Protein AF-A0A2D4SDM9-F1 (afdb_monomer_lite)

Structure (mmCIF, N/CA/C/O backbone):
data_AF-A0A2D4SDM9-F1
#
_entry.id   AF-A0A2D4SDM9-F1
#
loop_
_atom_site.group_PDB
_atom_site.id
_atom_site.type_symbol
_atom_site.label_atom_id
_atom_site.label_alt_id
_atom_site.label_comp_id
_atom_site.label_asym_id
_atom_site.label_entity_id
_atom_site.label_seq_id
_atom_site.pdbx_PDB_ins_code
_atom_site.Cartn_x
_atom_site.Cartn_y
_atom_site.Cartn_z
_atom_site.occupancy
_atom_site.B_iso_or_equiv
_atom_site.auth_seq_id
_atom_site.auth_comp_id
_atom_site.auth_asym_id
_atom_site.auth_atom_id
_atom_site.pdbx_PDB_model_num
ATOM 1 N N . MET A 1 1 ? -32.419 -25.625 35.972 1.00 46.41 1 MET A N 1
ATOM 2 C CA . MET A 1 1 ? -32.623 -24.733 34.813 1.00 46.41 1 MET A CA 1
ATOM 3 C C . MET A 1 1 ? -31.293 -24.034 34.558 1.00 46.41 1 MET A C 1
ATOM 5 O O . MET A 1 1 ? -30.983 -23.066 35.234 1.00 46.41 1 MET A O 1
ATOM 9 N N . LEU A 1 2 ? -30.434 -24.627 33.724 1.00 47.59 2 LEU A N 1
ATOM 10 C CA . LEU A 1 2 ? -29.132 -24.053 33.372 1.00 47.59 2 LEU A CA 1
ATOM 11 C C . LEU A 1 2 ? -29.375 -22.959 32.330 1.00 47.59 2 LEU A C 1
ATOM 13 O O . LEU A 1 2 ? -29.762 -23.262 31.204 1.00 47.59 2 LEU A O 1
ATOM 17 N N . MET A 1 3 ? -29.209 -21.697 32.724 1.00 50.78 3 MET A N 1
ATOM 18 C CA . MET A 1 3 ? -29.173 -20.588 31.776 1.00 50.78 3 MET A CA 1
ATOM 19 C C . MET A 1 3 ? -27.848 -20.659 31.018 1.00 50.78 3 MET A C 1
ATOM 21 O O . MET A 1 3 ? -26.780 -20.417 31.576 1.00 50.78 3 MET A O 1
ATOM 25 N N . LEU A 1 4 ? -27.933 -21.051 29.748 1.00 47.59 4 LEU A N 1
ATOM 26 C CA . LEU A 1 4 ? -26.856 -20.938 28.776 1.00 47.59 4 LEU A CA 1
ATOM 27 C C . LEU A 1 4 ? -26.629 -19.436 28.533 1.00 47.59 4 LEU A C 1
ATOM 29 O O . LEU A 1 4 ? -27.378 -18.803 27.790 1.00 47.59 4 LEU A O 1
ATOM 33 N N . SER A 1 5 ? -25.639 -18.840 29.198 1.00 49.88 5 SER A N 1
ATOM 34 C CA . SER A 1 5 ? -25.159 -17.508 28.826 1.00 49.88 5 SER A CA 1
ATOM 35 C C . SER A 1 5 ? -24.510 -17.610 27.450 1.00 49.88 5 SER A C 1
ATOM 37 O O . SER A 1 5 ? -23.375 -18.067 27.327 1.00 49.88 5 SER A O 1
ATOM 39 N N . ALA A 1 6 ? -25.233 -17.203 26.408 1.00 54.06 6 ALA A N 1
ATOM 40 C CA . ALA A 1 6 ? -24.624 -16.874 25.130 1.00 54.06 6 ALA A CA 1
ATOM 41 C C . ALA A 1 6 ? -23.710 -15.665 25.371 1.00 54.06 6 ALA A C 1
ATOM 43 O O . ALA A 1 6 ? -24.184 -14.543 25.550 1.00 54.06 6 ALA A O 1
ATOM 44 N N . ALA A 1 7 ? -22.402 -15.904 25.461 1.00 53.16 7 ALA A N 1
ATOM 45 C CA . ALA A 1 7 ? -21.433 -14.821 25.436 1.00 53.16 7 ALA A CA 1
ATOM 46 C C . ALA A 1 7 ? -21.638 -14.041 24.123 1.00 53.16 7 ALA A C 1
ATOM 48 O O . ALA A 1 7 ? -21.770 -14.675 23.071 1.00 53.16 7 ALA A O 1
ATOM 49 N N . PRO A 1 8 ? -21.711 -12.700 24.149 1.00 50.94 8 PRO A N 1
ATOM 50 C CA . PRO A 1 8 ? -21.777 -11.937 22.915 1.00 50.94 8 PRO A CA 1
ATOM 51 C C . PRO A 1 8 ? -20.518 -12.248 22.103 1.00 50.94 8 PRO A C 1
ATOM 53 O O . PRO A 1 8 ? -19.403 -12.130 22.611 1.00 50.94 8 PRO A O 1
ATOM 56 N N . ALA A 1 9 ? -20.712 -12.689 20.860 1.00 56.47 9 ALA A N 1
ATOM 57 C CA . ALA A 1 9 ? -19.643 -12.868 19.889 1.00 56.47 9 ALA A CA 1
ATOM 58 C C . ALA A 1 9 ? -18.906 -11.529 19.743 1.00 56.47 9 ALA A C 1
ATOM 60 O O . ALA A 1 9 ? -19.441 -10.578 19.172 1.00 56.47 9 ALA A O 1
ATOM 61 N N . ALA A 1 10 ? -17.727 -11.415 20.350 1.00 57.72 10 ALA A N 1
ATOM 62 C CA . ALA A 1 10 ? -17.004 -10.155 20.399 1.00 57.72 10 ALA A CA 1
ATOM 63 C C . ALA A 1 10 ? -16.358 -9.883 19.032 1.00 57.72 10 ALA A C 1
ATOM 65 O O . ALA A 1 10 ? -15.443 -10.589 18.611 1.00 57.72 10 ALA A O 1
ATOM 66 N N . SER A 1 11 ? -16.854 -8.858 18.338 1.00 65.94 11 SER A N 1
ATOM 67 C CA . SER A 1 11 ? -16.184 -8.207 17.208 1.00 65.94 11 SER A CA 1
ATOM 68 C C . SER A 1 11 ? -14.795 -7.707 17.614 1.00 65.94 11 SER A C 1
ATOM 70 O O . SER A 1 11 ? -14.615 -7.279 18.759 1.00 65.94 11 SER A O 1
ATOM 72 N N . LEU A 1 12 ? -13.833 -7.673 16.683 1.00 77.19 12 LEU A N 1
ATOM 73 C CA . LEU A 1 12 ? -12.580 -6.939 16.898 1.00 77.19 12 LEU A CA 1
ATOM 74 C C . LEU A 1 12 ? -12.899 -5.496 17.332 1.00 77.19 12 LEU A C 1
ATOM 76 O O . LEU A 1 12 ? -13.736 -4.850 16.693 1.00 77.19 12 LEU A O 1
ATOM 80 N N . PRO A 1 13 ? -12.244 -4.967 18.387 1.00 87.31 13 PRO A N 1
ATOM 81 C CA . PRO A 1 13 ? -12.383 -3.563 18.746 1.00 87.31 13 PRO A CA 1
ATOM 82 C C . PRO A 1 13 ? -12.102 -2.673 17.525 1.00 87.31 13 PRO A C 1
ATOM 84 O O . PRO A 1 13 ? -11.172 -2.987 16.770 1.00 87.31 13 PRO A O 1
ATOM 87 N N . PRO A 1 14 ? -12.859 -1.584 17.307 1.00 89.31 14 PRO A N 1
ATOM 88 C CA . PRO A 1 14 ? -12.702 -0.732 16.128 1.00 89.31 14 PRO A CA 1
ATOM 89 C C . PRO A 1 14 ? -11.262 -0.272 15.881 1.00 89.31 14 PRO A C 1
ATOM 91 O O . PRO A 1 14 ? -10.809 -0.245 14.739 1.00 89.31 14 PRO A O 1
ATOM 94 N N . GLU A 1 15 ? -10.508 0.008 16.942 1.00 92.62 15 GLU A N 1
ATOM 95 C CA . GLU A 1 15 ? -9.106 0.420 16.875 1.00 92.62 15 GLU A CA 1
ATOM 96 C C . GLU A 1 15 ? -8.212 -0.710 16.353 1.00 92.62 15 GLU A C 1
ATOM 98 O O . GLU A 1 15 ? -7.316 -0.471 15.549 1.00 92.62 15 GLU A O 1
ATOM 103 N N . ARG A 1 16 ? -8.482 -1.959 16.756 1.00 92.31 16 ARG A N 1
ATOM 104 C CA . ARG A 1 16 ? -7.755 -3.147 16.281 1.00 92.31 16 ARG A CA 1
ATOM 105 C C . ARG A 1 16 ? -8.096 -3.481 14.833 1.00 92.31 16 ARG A C 1
ATOM 107 O O . ARG A 1 16 ? -7.203 -3.845 14.074 1.00 92.31 16 ARG A O 1
ATOM 114 N N . ALA A 1 17 ? -9.359 -3.326 14.439 1.00 93.38 17 ALA A N 1
ATOM 115 C CA . ALA A 1 17 ? -9.770 -3.477 13.045 1.00 93.38 17 ALA A CA 1
ATOM 116 C C . ALA A 1 17 ? -9.115 -2.408 12.152 1.00 93.38 17 ALA A C 1
ATOM 118 O O . ALA A 1 17 ? -8.589 -2.726 11.086 1.00 93.38 17 ALA A O 1
ATOM 119 N N . ALA A 1 18 ? -9.066 -1.157 12.619 1.00 95.00 18 ALA A N 1
ATOM 120 C CA . ALA A 1 18 ? -8.361 -0.074 11.941 1.00 95.00 18 ALA A CA 1
ATOM 121 C C . ALA A 1 18 ? -6.841 -0.307 11.888 1.00 95.00 18 ALA A C 1
ATOM 123 O O . ALA A 1 18 ? -6.211 -0.018 10.871 1.00 95.00 18 ALA A O 1
ATOM 124 N N . GLU A 1 19 ? -6.242 -0.862 12.945 1.00 95.56 19 GLU A N 1
ATOM 125 C CA . GLU A 1 19 ? -4.819 -1.217 12.983 1.00 95.56 19 GLU A CA 1
ATOM 126 C C . GLU A 1 19 ? -4.483 -2.317 11.964 1.00 95.56 19 GLU A C 1
ATOM 128 O O . GLU A 1 19 ? -3.448 -2.247 11.289 1.00 95.56 19 GLU A O 1
ATOM 133 N N . ALA A 1 20 ? -5.357 -3.321 11.836 1.00 95.19 20 ALA A N 1
ATOM 134 C CA . ALA A 1 20 ? -5.229 -4.388 10.850 1.00 95.19 20 ALA A CA 1
ATOM 135 C C . ALA A 1 20 ? -5.336 -3.833 9.424 1.00 95.19 20 ALA A C 1
ATOM 137 O O . ALA A 1 20 ? -4.415 -4.030 8.628 1.00 95.19 20 ALA A O 1
ATOM 138 N N . LEU A 1 21 ? -6.377 -3.041 9.144 1.00 96.69 21 LEU A N 1
ATOM 139 C CA . LEU A 1 21 ? -6.557 -2.371 7.855 1.00 96.69 21 LEU A CA 1
ATOM 140 C C . LEU A 1 21 ? -5.361 -1.475 7.502 1.00 96.69 21 LEU A C 1
ATOM 142 O O . LEU A 1 21 ? -4.864 -1.519 6.379 1.00 96.69 21 LEU A O 1
ATOM 146 N N . HIS A 1 22 ? -4.860 -0.680 8.454 1.00 97.62 22 HIS A N 1
ATOM 147 C CA . HIS A 1 22 ? -3.665 0.139 8.246 1.00 97.62 22 HIS A CA 1
ATOM 148 C C . HIS A 1 22 ? -2.461 -0.718 7.836 1.00 97.62 22 HIS A C 1
ATOM 150 O O . HIS A 1 22 ? -1.702 -0.319 6.955 1.00 97.62 22 HIS A O 1
ATOM 156 N N . GLY A 1 23 ? -2.292 -1.888 8.456 1.00 97.31 23 GLY A N 1
ATOM 157 C CA . GLY A 1 23 ? -1.240 -2.838 8.110 1.00 97.31 23 GLY A CA 1
ATOM 158 C C . GLY A 1 23 ? -1.297 -3.281 6.651 1.00 97.31 23 GLY A C 1
ATOM 159 O O . GLY A 1 23 ? -0.282 -3.193 5.962 1.00 97.31 23 GLY A O 1
ATOM 160 N N . GLU A 1 24 ? -2.472 -3.698 6.186 1.00 97.62 24 GLU A N 1
ATOM 161 C CA . GLU A 1 24 ? -2.681 -4.147 4.804 1.00 97.62 24 GLU A CA 1
ATOM 162 C C . GLU A 1 24 ? -2.518 -2.990 3.807 1.00 97.62 24 GLU A C 1
ATOM 164 O O . GLU A 1 24 ? -1.805 -3.109 2.813 1.00 97.62 24 GLU A O 1
ATOM 169 N N . LEU A 1 25 ? -3.075 -1.814 4.113 1.00 98.38 25 LEU A N 1
ATOM 170 C CA . LEU A 1 25 ? -2.910 -0.623 3.275 1.00 98.38 25 LEU A CA 1
ATOM 171 C C . LEU A 1 25 ? -1.451 -0.157 3.212 1.00 98.38 25 LEU A C 1
ATOM 173 O O . LEU A 1 25 ? -1.006 0.320 2.173 1.00 98.38 25 LEU A O 1
ATOM 177 N N . ALA A 1 26 ? -0.688 -0.279 4.301 1.00 98.31 26 ALA A N 1
ATOM 178 C CA . ALA A 1 26 ? 0.742 0.029 4.301 1.00 98.31 26 ALA A CA 1
ATOM 179 C C . ALA A 1 26 ? 1.544 -0.972 3.451 1.00 98.31 26 ALA A C 1
ATOM 181 O O . ALA A 1 26 ? 2.507 -0.575 2.793 1.00 98.31 26 ALA A O 1
ATOM 182 N N . GLU A 1 27 ? 1.139 -2.244 3.427 1.00 98.19 27 GLU A N 1
ATOM 183 C CA . GLU A 1 27 ? 1.698 -3.258 2.528 1.00 98.19 27 GLU A CA 1
ATOM 184 C C . GLU A 1 27 ? 1.447 -2.901 1.063 1.00 98.19 27 GLU A C 1
ATOM 186 O O . GLU A 1 27 ? 2.393 -2.773 0.284 1.00 98.19 27 GLU A O 1
ATOM 191 N N . CYS A 1 28 ? 0.202 -2.598 0.713 1.00 98.44 28 CYS A N 1
ATOM 192 C CA . CYS A 1 28 ? -0.158 -2.216 -0.647 1.00 98.44 28 CYS A CA 1
ATOM 193 C C . CYS A 1 28 ? 0.452 -0.883 -1.082 1.00 98.44 28 CYS A C 1
ATOM 195 O O . CYS A 1 28 ? 0.885 -0.739 -2.224 1.00 98.44 28 CYS A O 1
ATOM 197 N N . LEU A 1 29 ? 0.580 0.079 -0.168 1.00 98.56 29 LEU A N 1
ATOM 198 C CA . LEU A 1 29 ? 1.286 1.327 -0.433 1.00 98.56 29 LEU A CA 1
ATOM 199 C C . LEU A 1 29 ? 2.757 1.080 -0.790 1.00 98.56 29 LEU A C 1
ATOM 201 O O . LEU A 1 29 ? 3.258 1.653 -1.758 1.00 98.56 29 LEU A O 1
ATOM 205 N N . ALA A 1 30 ? 3.456 0.243 -0.019 1.00 98.25 30 ALA A N 1
ATOM 206 C CA . ALA A 1 30 ? 4.840 -0.113 -0.316 1.00 98.25 30 ALA A CA 1
ATOM 207 C C . ALA A 1 30 ? 4.950 -0.821 -1.676 1.00 98.25 30 ALA A C 1
ATOM 209 O O . ALA A 1 30 ? 5.817 -0.472 -2.477 1.00 98.25 30 ALA A O 1
ATOM 210 N N . PHE A 1 31 ? 4.030 -1.740 -1.969 1.00 98.31 31 PHE A N 1
ATOM 211 C CA . PHE A 1 31 ? 3.958 -2.439 -3.248 1.00 98.31 31 PHE A CA 1
ATOM 212 C C . PHE A 1 31 ? 3.778 -1.483 -4.438 1.00 98.31 31 PHE A C 1
ATOM 214 O O . PHE A 1 31 ? 4.602 -1.498 -5.353 1.00 98.31 31 PHE A O 1
ATOM 221 N N . TYR A 1 32 ? 2.787 -0.585 -4.416 1.00 98.12 32 TYR A N 1
ATOM 222 C CA . TYR A 1 32 ? 2.565 0.358 -5.522 1.00 98.12 32 TYR A CA 1
ATOM 223 C C . TYR A 1 32 ? 3.701 1.376 -5.688 1.00 98.12 32 TYR A C 1
ATOM 225 O O . TYR A 1 32 ? 3.992 1.793 -6.812 1.00 98.12 32 TYR A O 1
ATOM 233 N N . ARG A 1 33 ? 4.400 1.747 -4.605 1.00 97.38 33 ARG A N 1
ATOM 234 C CA . ARG A 1 33 ? 5.633 2.548 -4.704 1.00 97.38 33 ARG A CA 1
ATOM 235 C C . ARG A 1 33 ? 6.735 1.795 -5.441 1.00 97.38 33 ARG A C 1
ATOM 237 O O . ARG A 1 33 ? 7.383 2.376 -6.304 1.00 97.38 33 ARG A O 1
ATOM 244 N N . LEU A 1 34 ? 6.927 0.512 -5.133 1.00 96.62 34 LEU A N 1
ATOM 245 C CA . LEU A 1 34 ? 7.911 -0.317 -5.830 1.00 96.62 34 LEU A CA 1
ATOM 246 C C . LEU A 1 34 ? 7.529 -0.550 -7.293 1.00 96.62 34 LEU A C 1
ATOM 248 O O . LEU A 1 34 ? 8.414 -0.516 -8.141 1.00 96.62 34 LEU A O 1
ATOM 252 N N . LEU A 1 35 ? 6.240 -0.724 -7.601 1.00 96.19 35 LEU A N 1
ATOM 253 C CA . LEU A 1 35 ? 5.764 -0.818 -8.982 1.00 96.19 35 LEU A CA 1
ATOM 254 C C . LEU A 1 35 ? 6.030 0.462 -9.768 1.00 96.19 35 LEU A C 1
ATOM 256 O O . LEU A 1 35 ? 6.584 0.378 -10.854 1.00 96.19 35 LEU A O 1
ATOM 260 N N . THR A 1 36 ? 5.709 1.626 -9.198 1.00 96.81 36 THR A N 1
ATOM 261 C CA . THR A 1 36 ? 6.004 2.935 -9.811 1.00 96.81 36 THR A CA 1
ATOM 262 C C . THR A 1 36 ? 7.484 3.042 -10.187 1.00 96.81 36 THR A C 1
ATOM 264 O O . THR A 1 36 ? 7.839 3.447 -11.287 1.00 96.81 36 THR A O 1
ATOM 267 N N . GLU A 1 37 ? 8.349 2.638 -9.262 1.00 94.38 37 GLU A N 1
ATOM 268 C CA . GLU A 1 37 ? 9.803 2.724 -9.373 1.00 94.38 37 GLU A CA 1
ATOM 269 C C . GLU A 1 37 ? 10.368 1.668 -10.346 1.00 94.38 37 GLU A C 1
ATOM 271 O O . GLU A 1 37 ? 11.351 1.915 -11.046 1.00 94.38 37 GLU A O 1
ATOM 276 N N . ALA A 1 38 ? 9.744 0.491 -10.445 1.00 93.06 38 ALA A N 1
ATOM 277 C CA . ALA A 1 38 ? 10.076 -0.521 -11.446 1.00 93.06 38 ALA A CA 1
ATOM 278 C C . ALA A 1 38 ? 9.680 -0.081 -12.860 1.00 93.06 38 ALA A C 1
ATOM 280 O O . ALA A 1 38 ? 10.491 -0.193 -13.778 1.00 93.06 38 ALA A O 1
ATOM 281 N N . THR A 1 39 ? 8.464 0.441 -13.040 1.00 93.56 39 THR A N 1
ATOM 282 C CA . THR A 1 39 ? 7.954 0.853 -14.356 1.00 93.56 39 THR A CA 1
ATOM 283 C C . THR A 1 39 ? 8.625 2.120 -14.859 1.00 93.56 39 THR A C 1
ATOM 285 O O . THR A 1 39 ? 8.946 2.192 -16.040 1.00 93.56 39 THR A O 1
ATOM 288 N N . ALA A 1 40 ? 8.951 3.065 -13.970 1.00 90.88 40 ALA A N 1
ATOM 289 C CA . ALA A 1 40 ? 9.738 4.245 -14.326 1.00 90.88 40 ALA A CA 1
ATOM 290 C C . ALA A 1 40 ? 11.121 3.868 -14.887 1.00 90.88 40 ALA A C 1
ATOM 292 O O . ALA A 1 40 ? 11.592 4.485 -15.836 1.00 90.88 40 ALA A O 1
ATOM 293 N N . ARG A 1 41 ? 11.759 2.816 -14.352 1.00 89.56 41 ARG A N 1
ATOM 294 C CA . ARG A 1 41 ? 13.025 2.284 -14.894 1.00 89.56 41 ARG A CA 1
ATOM 295 C C . ARG A 1 41 ? 12.866 1.510 -16.198 1.00 89.56 41 ARG A C 1
ATOM 297 O O . ARG A 1 41 ? 13.838 1.382 -16.932 1.00 89.56 41 ARG A O 1
ATOM 304 N N . GLY A 1 42 ? 11.685 0.949 -16.435 1.00 85.69 42 GLY A N 1
ATOM 305 C CA . GLY A 1 42 ? 11.329 0.286 -17.688 1.00 85.69 42 GLY A CA 1
ATOM 306 C C . GLY A 1 42 ? 10.869 1.251 -18.781 1.00 85.69 42 GLY A C 1
ATOM 307 O O . GLY A 1 42 ? 10.462 0.777 -19.833 1.00 85.69 42 GLY A O 1
ATOM 308 N N . GLU A 1 43 ? 10.915 2.565 -18.524 1.00 83.19 43 GLU A N 1
ATOM 309 C CA . GLU A 1 43 ? 10.488 3.634 -19.438 1.00 83.19 43 GLU A CA 1
ATOM 310 C C . GLU A 1 43 ? 8.993 3.583 -19.825 1.00 83.19 43 GLU A C 1
ATOM 312 O O . GLU A 1 43 ? 8.587 4.158 -20.831 1.00 83.19 43 GLU A O 1
ATOM 317 N N . ASP A 1 44 ? 8.147 2.956 -18.995 1.00 92.38 44 ASP A N 1
ATOM 318 C CA . ASP A 1 44 ? 6.681 3.018 -19.121 1.00 92.38 44 ASP A CA 1
ATOM 319 C C . ASP A 1 44 ? 6.121 4.107 -18.191 1.00 92.38 44 ASP A C 1
ATOM 321 O O . ASP A 1 44 ? 5.708 3.863 -17.048 1.00 92.38 44 ASP A O 1
ATOM 325 N N . GLU A 1 45 ? 6.190 5.350 -18.672 1.00 91.44 45 GLU A N 1
ATOM 326 C CA . GLU A 1 45 ? 5.817 6.547 -17.912 1.00 91.44 45 GLU A CA 1
ATOM 327 C C . GLU A 1 45 ? 4.321 6.578 -17.564 1.00 91.44 45 GLU A C 1
ATOM 329 O O . GLU A 1 45 ? 3.956 6.898 -16.429 1.00 91.44 45 GLU A O 1
ATOM 334 N N . ASP A 1 46 ? 3.448 6.177 -18.491 1.00 94.81 46 ASP A N 1
ATOM 335 C CA . ASP A 1 46 ? 1.998 6.160 -18.272 1.00 94.81 46 ASP A CA 1
ATOM 336 C C . ASP A 1 46 ? 1.611 5.186 -17.155 1.00 94.81 46 ASP A C 1
ATOM 338 O O . ASP A 1 46 ? 0.790 5.503 -16.277 1.00 94.81 46 ASP A O 1
ATOM 342 N N . LEU A 1 47 ? 2.226 4.002 -17.144 1.00 93.75 47 LEU A N 1
ATOM 343 C CA . LEU A 1 47 ? 1.994 3.014 -16.102 1.00 93.75 47 LEU A CA 1
ATOM 344 C C . LEU A 1 47 ? 2.583 3.462 -14.757 1.00 93.75 47 LEU A C 1
ATOM 346 O O . LEU A 1 47 ? 1.926 3.311 -13.723 1.00 93.75 47 LEU A O 1
ATOM 350 N N . ALA A 1 48 ? 3.761 4.095 -14.759 1.00 95.12 48 ALA A N 1
ATOM 351 C CA . ALA A 1 48 ? 4.345 4.689 -13.557 1.00 95.12 48 ALA A CA 1
ATOM 352 C C . ALA A 1 48 ? 3.436 5.776 -12.958 1.00 95.12 48 ALA A C 1
ATOM 354 O O . ALA A 1 48 ? 3.165 5.763 -11.755 1.00 95.12 48 ALA A O 1
ATOM 355 N N . ILE A 1 49 ? 2.884 6.671 -13.784 1.00 96.81 49 ILE A N 1
ATOM 356 C CA . ILE A 1 49 ? 1.932 7.703 -13.350 1.00 96.81 49 ILE A CA 1
ATOM 357 C C . ILE A 1 49 ? 0.682 7.064 -12.742 1.00 96.81 49 ILE A C 1
ATOM 359 O O . ILE A 1 49 ? 0.189 7.526 -11.706 1.00 96.81 49 ILE A O 1
ATOM 363 N N . ARG A 1 50 ? 0.156 5.998 -13.356 1.00 96.56 50 ARG A N 1
ATOM 364 C CA . ARG A 1 50 ? -1.003 5.272 -12.825 1.00 96.56 50 ARG A CA 1
ATOM 365 C C . ARG A 1 50 ? -0.706 4.697 -11.440 1.00 96.56 50 ARG A C 1
ATOM 367 O O . ARG A 1 50 ? -1.480 4.950 -10.516 1.00 96.56 50 ARG A O 1
ATOM 374 N N . TYR A 1 51 ? 0.405 3.985 -11.268 1.00 97.44 51 TYR A N 1
ATOM 375 C CA . TYR A 1 51 ? 0.773 3.418 -9.968 1.00 97.44 51 TYR A CA 1
ATOM 376 C C . TYR A 1 51 ? 1.076 4.487 -8.919 1.00 97.44 51 TYR A C 1
ATOM 378 O O . TYR A 1 51 ? 0.656 4.339 -7.772 1.00 97.44 51 TYR A O 1
ATOM 386 N N . ALA A 1 52 ? 1.685 5.609 -9.305 1.00 97.69 52 ALA A N 1
ATOM 387 C CA . ALA A 1 52 ? 1.918 6.732 -8.404 1.00 97.69 52 ALA A CA 1
ATOM 388 C C . ALA A 1 52 ? 0.602 7.335 -7.888 1.00 97.69 52 ALA A C 1
ATOM 390 O O . ALA A 1 52 ? 0.479 7.656 -6.702 1.00 97.69 52 ALA A O 1
ATOM 391 N N . ARG A 1 53 ? -0.414 7.456 -8.755 1.00 97.69 53 ARG A N 1
ATOM 392 C CA . ARG A 1 53 ? -1.757 7.900 -8.351 1.00 97.69 53 ARG A CA 1
ATOM 393 C C . ARG A 1 53 ? -2.392 6.919 -7.376 1.00 97.69 53 ARG A C 1
ATOM 395 O O . ARG A 1 53 ? -2.907 7.363 -6.354 1.00 97.69 53 ARG A O 1
ATOM 402 N N . ILE A 1 54 ? -2.315 5.618 -7.658 1.00 97.75 54 ILE A N 1
ATOM 403 C CA . ILE A 1 54 ? -2.839 4.579 -6.762 1.00 97.75 54 ILE A CA 1
ATOM 404 C C . ILE A 1 54 ? -2.141 4.666 -5.401 1.00 97.75 54 ILE A C 1
ATOM 406 O O . ILE A 1 54 ? -2.819 4.833 -4.391 1.00 97.75 54 ILE A O 1
ATOM 410 N N . ALA A 1 55 ? -0.807 4.712 -5.370 1.00 98.12 55 ALA A N 1
ATOM 411 C CA . ALA A 1 55 ? -0.031 4.872 -4.142 1.00 98.12 55 ALA A CA 1
ATOM 412 C C . ALA A 1 55 ? -0.436 6.125 -3.345 1.00 98.12 55 ALA A C 1
ATOM 414 O O . ALA A 1 55 ? -0.548 6.074 -2.122 1.00 98.12 55 ALA A O 1
ATOM 415 N N . ALA A 1 56 ? -0.701 7.253 -4.009 1.00 97.88 56 ALA A N 1
ATOM 416 C CA . ALA A 1 56 ? -1.154 8.468 -3.335 1.00 97.88 56 ALA A CA 1
ATOM 417 C C . ALA A 1 56 ? -2.550 8.319 -2.702 1.00 97.88 56 ALA A C 1
ATOM 419 O O . ALA A 1 56 ? -2.790 8.868 -1.627 1.00 97.88 56 ALA A O 1
ATOM 420 N N . MET A 1 57 ? -3.470 7.588 -3.341 1.00 97.06 57 MET A N 1
ATOM 421 C CA . MET A 1 57 ? -4.776 7.268 -2.751 1.00 97.06 57 MET A CA 1
ATOM 422 C C . MET A 1 57 ? -4.614 6.319 -1.563 1.00 97.06 57 MET A C 1
ATOM 424 O O . MET A 1 57 ? -5.094 6.625 -0.474 1.00 97.06 57 MET A O 1
ATOM 428 N N . THR A 1 58 ? -3.856 5.233 -1.735 1.00 97.94 58 THR A N 1
ATOM 429 C CA . THR A 1 58 ? -3.584 4.251 -0.679 1.00 97.94 58 THR A CA 1
ATOM 430 C C . THR A 1 58 ? -2.909 4.889 0.538 1.00 97.94 58 THR A C 1
ATOM 432 O O . THR A 1 58 ? -3.234 4.535 1.666 1.00 97.94 58 THR A O 1
ATOM 435 N N . ASP A 1 59 ? -2.015 5.867 0.356 1.00 98.00 59 ASP A N 1
ATOM 436 C CA . ASP A 1 59 ? -1.402 6.612 1.467 1.00 98.00 59 ASP A CA 1
ATOM 437 C C . ASP A 1 59 ? -2.431 7.426 2.261 1.00 98.00 59 ASP A C 1
ATOM 439 O O . ASP A 1 59 ? -2.371 7.469 3.492 1.00 98.00 59 ASP A O 1
ATOM 443 N N . ARG A 1 60 ? -3.416 8.042 1.596 1.00 97.19 60 ARG A N 1
ATOM 444 C CA . ARG A 1 60 ? -4.491 8.764 2.296 1.00 97.19 60 ARG A CA 1
ATOM 445 C C . ARG A 1 60 ? -5.318 7.820 3.165 1.00 97.19 60 ARG A C 1
ATOM 447 O O . ARG A 1 60 ? -5.476 8.106 4.356 1.00 97.19 60 ARG A O 1
ATOM 454 N N . GLU A 1 61 ? -5.742 6.691 2.604 1.00 96.94 61 GLU A N 1
ATOM 455 C CA . GLU A 1 61 ? -6.509 5.667 3.323 1.00 96.94 61 GLU A CA 1
ATOM 456 C C . GLU A 1 61 ? -5.693 5.047 4.461 1.00 96.94 61 GLU A C 1
ATOM 458 O O . GLU A 1 61 ? -6.148 4.976 5.603 1.00 96.94 61 GLU A O 1
ATOM 463 N N . SER A 1 62 ? -4.430 4.693 4.203 1.00 97.88 62 SER A N 1
ATOM 464 C CA . SER A 1 62 ? -3.532 4.123 5.212 1.00 97.88 62 SER A CA 1
ATOM 465 C C . SER A 1 62 ? -3.343 5.072 6.395 1.00 97.88 62 SER A C 1
ATOM 467 O O . SER A 1 62 ? -3.398 4.649 7.552 1.00 97.88 62 SER A O 1
ATOM 469 N N . ARG A 1 63 ? -3.177 6.376 6.134 1.00 97.25 63 ARG A N 1
ATOM 470 C CA . ARG A 1 63 ? -3.081 7.397 7.186 1.00 97.25 63 ARG A CA 1
ATOM 471 C C . ARG A 1 63 ? -4.396 7.578 7.932 1.00 97.25 63 ARG A C 1
ATOM 473 O O . ARG A 1 63 ? -4.361 7.907 9.115 1.00 97.25 63 ARG A O 1
ATOM 480 N N . GLN A 1 64 ? -5.539 7.439 7.266 1.00 96.75 64 GLN A N 1
ATOM 481 C CA . GLN A 1 64 ? -6.841 7.488 7.925 1.00 96.75 64 GLN A CA 1
ATOM 482 C C . GLN A 1 64 ? -7.020 6.304 8.868 1.00 96.75 64 GLN A C 1
ATOM 484 O O . GLN A 1 64 ? -7.299 6.531 10.046 1.00 96.75 64 GLN A O 1
ATOM 489 N N . ALA A 1 65 ? -6.772 5.084 8.397 1.00 96.56 65 ALA A N 1
ATOM 490 C CA . ALA A 1 65 ? -6.799 3.879 9.217 1.00 96.56 65 ALA A CA 1
ATOM 491 C C . ALA A 1 65 ? -5.829 3.984 10.410 1.00 96.56 65 ALA A C 1
ATOM 493 O O . ALA A 1 65 ? -6.222 3.725 11.543 1.00 96.56 65 ALA A O 1
ATOM 494 N N . ALA A 1 66 ? -4.608 4.490 10.196 1.00 97.75 66 ALA A N 1
ATOM 495 C CA . ALA A 1 66 ? -3.636 4.713 11.269 1.00 97.75 66 ALA A CA 1
ATOM 496 C C . ALA A 1 66 ? -4.155 5.655 12.367 1.00 97.75 66 ALA A C 1
ATOM 498 O O . ALA A 1 66 ? -3.982 5.372 13.550 1.00 97.75 66 ALA A O 1
ATOM 499 N N . ARG A 1 67 ? -4.818 6.760 11.991 1.00 97.12 67 ARG A N 1
ATOM 500 C CA . ARG A 1 67 ? -5.417 7.693 12.961 1.00 97.12 67 ARG A CA 1
ATOM 501 C C . ARG A 1 67 ? -6.525 7.032 13.778 1.00 97.12 67 ARG A C 1
ATOM 503 O O . ARG A 1 67 ? -6.577 7.239 14.983 1.00 97.12 67 ARG A O 1
ATOM 510 N N . HIS A 1 68 ? -7.379 6.232 13.138 1.00 95.19 68 HIS A N 1
ATOM 511 C CA . HIS A 1 68 ? -8.450 5.499 13.824 1.00 95.19 68 HIS A CA 1
ATOM 512 C C . HIS A 1 68 ? -7.899 4.400 14.741 1.00 95.19 68 HIS A C 1
ATOM 514 O O . HIS A 1 68 ? -8.480 4.120 15.782 1.00 95.19 68 HIS A O 1
ATOM 520 N N . ALA A 1 69 ? -6.744 3.834 14.395 1.00 95.88 69 ALA A N 1
ATOM 521 C CA . ALA A 1 69 ? -6.001 2.899 15.232 1.00 95.88 69 ALA A CA 1
ATOM 522 C C . ALA A 1 69 ? -5.249 3.571 16.401 1.00 95.88 69 ALA A C 1
ATOM 524 O O . ALA A 1 69 ? -4.560 2.890 17.155 1.00 95.88 69 ALA A O 1
ATOM 525 N N . GLY A 1 70 ? -5.317 4.902 16.535 1.00 97.00 70 GLY A N 1
ATOM 526 C CA . GLY A 1 70 ? -4.591 5.649 17.566 1.00 97.00 70 GLY A CA 1
ATOM 527 C C . GLY A 1 70 ? -3.079 5.746 17.335 1.00 97.00 70 GLY A C 1
ATOM 528 O O . GLY A 1 70 ? -2.351 6.133 18.246 1.00 97.00 70 GLY A O 1
ATOM 529 N N . LEU A 1 71 ? -2.590 5.422 16.133 1.00 96.50 71 LEU A N 1
ATOM 530 C CA . LEU A 1 71 ? -1.169 5.504 15.805 1.00 96.50 71 LEU A CA 1
ATOM 531 C C . LEU A 1 71 ? -0.755 6.950 15.537 1.00 96.50 71 LEU A C 1
ATOM 533 O O . LEU A 1 71 ? -1.410 7.705 14.808 1.00 96.50 71 LEU A O 1
ATOM 537 N N . THR A 1 72 ? 0.412 7.324 16.049 1.00 96.88 72 THR A N 1
ATOM 538 C CA . THR A 1 72 ? 1.070 8.566 15.658 1.00 96.88 72 THR A CA 1
ATOM 539 C C . THR A 1 72 ? 1.563 8.480 14.214 1.00 96.88 72 THR A C 1
ATOM 541 O O . THR A 1 72 ? 1.857 7.411 13.671 1.00 96.88 72 THR A O 1
ATOM 544 N N . ARG A 1 73 ? 1.761 9.646 13.586 1.00 95.31 73 ARG A N 1
ATOM 545 C CA . ARG A 1 73 ? 2.366 9.726 12.247 1.00 95.31 73 ARG A CA 1
ATOM 546 C C . ARG A 1 73 ? 3.730 9.028 12.184 1.00 95.31 73 ARG A C 1
ATOM 548 O O . ARG A 1 73 ? 4.062 8.434 11.163 1.00 95.31 73 ARG A O 1
ATOM 555 N N . ARG A 1 74 ? 4.514 9.105 13.265 1.00 97.38 74 ARG A N 1
ATOM 556 C CA . ARG A 1 74 ? 5.836 8.477 13.347 1.00 97.38 74 ARG A CA 1
ATOM 557 C C . ARG A 1 74 ? 5.728 6.955 13.356 1.00 97.38 74 ARG A C 1
ATOM 559 O O . ARG A 1 74 ? 6.464 6.313 12.618 1.00 97.38 74 ARG A O 1
ATOM 566 N N . GLU A 1 75 ? 4.825 6.387 14.148 1.00 97.56 75 GLU A N 1
ATOM 567 C CA . GLU A 1 75 ? 4.633 4.932 14.223 1.00 97.56 75 GLU A CA 1
ATOM 568 C C . GLU A 1 75 ? 4.128 4.360 12.898 1.00 97.56 75 GLU A C 1
ATOM 570 O O . GLU A 1 75 ? 4.675 3.369 12.409 1.00 97.56 75 GLU A O 1
ATOM 575 N N . ALA A 1 76 ? 3.147 5.024 12.278 1.00 97.25 76 ALA A N 1
ATOM 576 C CA . ALA A 1 76 ? 2.635 4.642 10.964 1.00 97.25 76 ALA A CA 1
ATOM 577 C C . ALA A 1 76 ? 3.745 4.666 9.897 1.00 97.25 76 ALA A C 1
ATOM 579 O O . ALA A 1 76 ? 3.900 3.712 9.134 1.00 97.25 76 ALA A O 1
ATOM 580 N N . GLN A 1 77 ? 4.573 5.718 9.889 1.00 97.31 77 GLN A N 1
ATOM 581 C CA . GLN A 1 77 ? 5.700 5.824 8.961 1.00 97.31 77 GLN A CA 1
ATOM 582 C C . GLN A 1 77 ? 6.754 4.738 9.211 1.00 97.31 77 GLN A C 1
ATOM 584 O O . GLN A 1 77 ? 7.159 4.058 8.278 1.00 97.31 77 GLN A O 1
ATOM 589 N N . GLN A 1 78 ? 7.147 4.504 10.466 1.00 97.81 78 GLN A N 1
ATOM 590 C CA . GLN A 1 78 ? 8.105 3.447 10.809 1.00 97.81 78 GLN A CA 1
ATOM 591 C C . GLN A 1 78 ? 7.607 2.057 10.399 1.00 97.81 78 GLN A C 1
ATOM 593 O O . GLN A 1 78 ? 8.397 1.201 9.995 1.00 97.81 78 GLN A O 1
ATOM 598 N N . ARG A 1 79 ? 6.299 1.801 10.505 1.00 97.31 79 ARG A N 1
ATOM 599 C CA . ARG A 1 79 ? 5.699 0.547 10.043 1.00 97.31 79 ARG A CA 1
ATOM 600 C C . ARG A 1 79 ? 5.813 0.407 8.528 1.00 97.31 79 ARG A C 1
ATOM 602 O O . ARG A 1 79 ? 6.268 -0.643 8.077 1.00 97.31 79 ARG A O 1
ATOM 609 N N . LEU A 1 80 ? 5.470 1.453 7.779 1.00 97.81 80 LEU A N 1
ATOM 610 C CA . LEU A 1 80 ? 5.623 1.491 6.325 1.00 97.81 80 LEU A CA 1
ATOM 611 C C . LEU A 1 80 ? 7.083 1.281 5.897 1.00 97.81 80 LEU A C 1
ATOM 613 O O . LEU A 1 80 ? 7.345 0.443 5.040 1.00 97.81 80 LEU A O 1
ATOM 617 N N . ASP A 1 81 ? 8.033 1.961 6.539 1.00 97.81 81 ASP A N 1
ATOM 618 C CA . ASP A 1 81 ? 9.461 1.847 6.219 1.00 97.81 81 ASP A CA 1
ATOM 619 C C . ASP A 1 81 ? 9.971 0.414 6.432 1.00 97.81 81 ASP A C 1
ATOM 621 O O . ASP A 1 81 ? 10.685 -0.131 5.590 1.00 97.81 81 ASP A O 1
ATOM 625 N N . ARG A 1 82 ? 9.557 -0.245 7.525 1.00 98.12 82 ARG A N 1
ATOM 626 C CA . ARG A 1 82 ? 9.890 -1.659 7.773 1.00 98.12 82 ARG A CA 1
ATOM 627 C C . ARG A 1 82 ? 9.292 -2.585 6.719 1.00 98.12 82 ARG A C 1
ATOM 629 O O . ARG A 1 82 ? 9.964 -3.512 6.276 1.00 98.12 82 ARG A O 1
ATOM 636 N N . ILE A 1 83 ? 8.035 -2.367 6.338 1.00 97.94 83 ILE A N 1
ATOM 637 C CA . ILE A 1 83 ? 7.358 -3.153 5.300 1.00 97.94 83 ILE A CA 1
ATOM 638 C C . ILE A 1 83 ? 8.095 -3.001 3.968 1.00 97.94 83 ILE A C 1
ATOM 640 O O . ILE A 1 83 ? 8.499 -4.004 3.381 1.00 97.94 83 ILE A O 1
ATOM 644 N N . GLN A 1 84 ? 8.340 -1.763 3.541 1.00 97.62 84 GLN A N 1
ATOM 645 C CA . GLN A 1 84 ? 9.030 -1.463 2.291 1.00 97.62 84 GLN A CA 1
ATOM 646 C C . GLN A 1 84 ? 10.457 -2.027 2.292 1.00 97.62 84 GLN A C 1
ATOM 648 O O . GLN A 1 84 ? 10.867 -2.647 1.315 1.00 97.62 84 GLN A O 1
ATOM 653 N N . GLY A 1 85 ? 11.188 -1.905 3.405 1.00 97.50 85 GLY A N 1
ATOM 654 C CA . GLY A 1 85 ? 12.513 -2.504 3.563 1.00 97.50 85 GLY A CA 1
ATOM 655 C C . GLY A 1 85 ? 12.505 -4.028 3.403 1.00 97.50 85 GLY A C 1
ATOM 656 O O . GLY A 1 85 ? 13.355 -4.571 2.701 1.00 97.50 85 GLY A O 1
ATOM 657 N N . ARG A 1 86 ? 11.514 -4.726 3.978 1.00 96.94 86 ARG A N 1
ATOM 658 C CA . ARG A 1 86 ? 11.352 -6.180 3.790 1.00 96.94 86 ARG A CA 1
ATOM 659 C C . ARG A 1 86 ? 11.024 -6.551 2.347 1.00 96.94 86 ARG A C 1
ATOM 661 O O . ARG A 1 86 ? 11.555 -7.542 1.860 1.00 96.94 86 ARG A O 1
ATOM 668 N N . MET A 1 87 ? 10.187 -5.775 1.661 1.00 97.31 87 MET A N 1
ATOM 669 C CA . MET A 1 87 ? 9.882 -6.017 0.246 1.00 97.31 87 MET A CA 1
ATOM 670 C C . MET A 1 87 ? 11.112 -5.829 -0.640 1.00 97.31 87 MET A C 1
ATOM 672 O O . MET A 1 87 ? 11.390 -6.687 -1.470 1.00 97.31 87 MET A O 1
ATOM 676 N N . ILE A 1 88 ? 11.877 -4.754 -0.422 1.00 96.50 88 ILE A N 1
ATOM 677 C CA . ILE A 1 88 ? 13.130 -4.490 -1.142 1.00 96.50 88 ILE A CA 1
ATOM 678 C C . ILE A 1 88 ? 14.127 -5.629 -0.914 1.00 96.50 88 ILE A C 1
ATOM 680 O O . ILE A 1 88 ? 14.730 -6.115 -1.868 1.00 96.50 88 ILE A O 1
ATOM 684 N N . ALA A 1 89 ? 14.272 -6.093 0.329 1.00 95.88 89 ALA A N 1
ATOM 685 C CA . ALA A 1 89 ? 15.107 -7.251 0.632 1.00 95.88 89 ALA A CA 1
ATOM 686 C C . ALA A 1 89 ? 14.597 -8.526 -0.065 1.00 95.88 89 ALA A C 1
ATOM 688 O O . ALA A 1 89 ? 15.395 -9.294 -0.589 1.00 95.88 89 ALA A O 1
ATOM 689 N N . GLY A 1 90 ? 13.276 -8.725 -0.121 1.00 93.56 90 GLY A N 1
ATOM 690 C CA . GLY A 1 90 ? 12.642 -9.870 -0.777 1.00 93.56 90 GLY A CA 1
ATOM 691 C C . GLY A 1 90 ? 12.802 -9.907 -2.300 1.00 93.56 90 GLY A C 1
ATOM 692 O O . GLY A 1 90 ? 12.740 -10.988 -2.874 1.00 93.56 90 GLY A O 1
ATOM 693 N N . ILE A 1 91 ? 13.045 -8.763 -2.944 1.00 94.25 91 ILE A N 1
ATOM 694 C CA . ILE A 1 91 ? 13.430 -8.682 -4.367 1.00 94.25 91 ILE A CA 1
ATOM 695 C C . ILE A 1 91 ? 14.952 -8.601 -4.555 1.00 94.25 91 ILE A C 1
ATOM 697 O O . ILE A 1 91 ? 15.426 -8.257 -5.635 1.00 94.25 91 ILE A O 1
ATOM 701 N N . GLU A 1 92 ? 15.730 -8.872 -3.503 1.00 94.12 92 GLU A N 1
ATOM 702 C CA . GLU A 1 92 ? 17.200 -8.811 -3.499 1.00 94.12 92 GLU A CA 1
ATOM 703 C C . GLU A 1 92 ? 17.745 -7.434 -3.927 1.00 94.12 92 GLU A C 1
ATOM 705 O O . GLU A 1 92 ? 18.802 -7.314 -4.542 1.00 94.12 92 GLU A O 1
ATOM 710 N N . GLY A 1 93 ? 16.987 -6.367 -3.656 1.00 88.69 93 GLY A N 1
ATOM 711 C CA . GLY A 1 93 ? 17.302 -5.010 -4.107 1.00 88.69 93 GLY A CA 1
ATOM 712 C C . GLY A 1 93 ? 17.195 -4.799 -5.623 1.00 88.69 93 GLY A C 1
ATOM 713 O O . GLY A 1 93 ? 17.544 -3.722 -6.107 1.00 88.69 93 GLY A O 1
ATOM 714 N N . SER A 1 94 ? 16.712 -5.786 -6.385 1.00 91.50 94 SER A N 1
ATOM 715 C CA . SER A 1 94 ? 16.594 -5.717 -7.839 1.00 91.50 94 SER A CA 1
ATOM 716 C C . SER A 1 94 ? 15.140 -5.642 -8.288 1.00 91.50 94 SER A C 1
ATOM 718 O O . SER A 1 94 ? 14.375 -6.590 -8.154 1.00 91.50 94 SER A O 1
ATOM 720 N N . PHE A 1 95 ? 14.770 -4.542 -8.945 1.00 90.06 95 PHE A N 1
ATOM 721 C CA . PHE A 1 95 ? 13.431 -4.380 -9.527 1.00 90.06 95 PHE A CA 1
ATOM 722 C C . PHE A 1 95 ? 13.141 -5.348 -10.686 1.00 90.06 95 PHE A C 1
ATOM 724 O O . PHE A 1 95 ? 11.985 -5.524 -11.053 1.00 90.06 95 PHE A O 1
ATOM 731 N N . ARG A 1 96 ? 14.158 -6.045 -11.219 1.00 89.38 96 ARG A N 1
ATOM 732 C CA . ARG A 1 96 ? 13.951 -7.172 -12.146 1.00 89.38 96 ARG A CA 1
ATOM 733 C C . ARG A 1 96 ? 13.271 -8.367 -11.472 1.00 89.38 96 ARG A C 1
ATOM 735 O O . ARG A 1 96 ? 12.577 -9.120 -12.141 1.00 89.38 96 ARG A O 1
ATOM 742 N N . ASN A 1 97 ? 13.416 -8.498 -10.155 1.00 92.88 97 ASN A N 1
ATOM 743 C CA . ASN A 1 97 ? 12.818 -9.563 -9.352 1.00 92.88 97 ASN A CA 1
ATOM 744 C C . ASN A 1 97 ? 11.448 -9.153 -8.780 1.00 92.88 97 ASN A C 1
ATOM 746 O O . ASN A 1 97 ? 11.016 -9.702 -7.771 1.00 92.88 97 ASN A O 1
ATOM 750 N N . ILE A 1 98 ? 10.758 -8.173 -9.379 1.00 93.12 98 ILE A N 1
ATOM 751 C CA . ILE A 1 98 ? 9.472 -7.686 -8.856 1.00 93.12 98 ILE A CA 1
ATOM 752 C C . ILE A 1 98 ? 8.299 -8.640 -9.128 1.00 93.12 98 ILE A C 1
ATOM 754 O O . ILE A 1 98 ? 7.314 -8.595 -8.399 1.00 93.12 98 ILE A O 1
ATOM 758 N N . GLY A 1 99 ? 8.412 -9.534 -10.120 1.00 93.25 99 GLY A N 1
ATOM 759 C CA . GLY A 1 99 ? 7.356 -10.485 -10.507 1.00 93.25 99 GLY A CA 1
ATOM 760 C C . GLY A 1 99 ? 6.745 -11.258 -9.326 1.00 93.25 99 GLY A C 1
ATOM 761 O O . GLY A 1 99 ? 5.543 -11.153 -9.108 1.00 93.25 99 GLY A O 1
ATOM 762 N N . PRO A 1 100 ? 7.549 -11.909 -8.464 1.00 93.88 100 PRO A N 1
ATOM 763 C CA . PRO A 1 100 ? 7.040 -12.588 -7.269 1.00 93.88 100 PRO A CA 1
ATOM 764 C C . PRO A 1 100 ? 6.291 -11.702 -6.259 1.00 93.88 100 PRO A C 1
ATOM 766 O O . PRO A 1 100 ? 5.510 -12.223 -5.459 1.00 93.88 100 PRO A O 1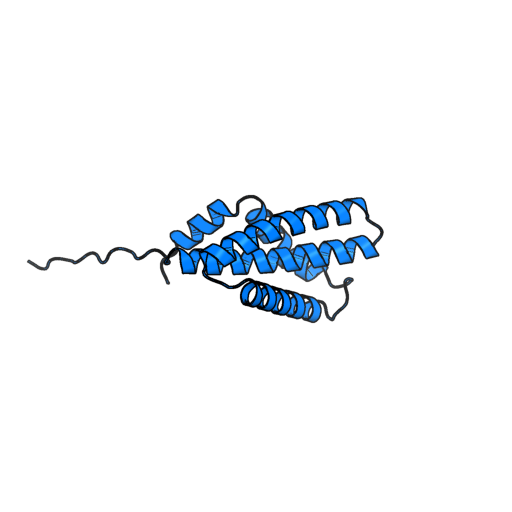
ATOM 769 N N . LEU A 1 101 ? 6.541 -10.384 -6.227 1.00 93.81 101 LEU A N 1
ATOM 770 C CA . LEU A 1 101 ? 5.717 -9.456 -5.443 1.00 93.81 101 LEU A CA 1
ATOM 771 C C . LEU A 1 101 ? 4.379 -9.195 -6.137 1.00 93.81 101 LEU A C 1
ATOM 773 O O . LEU A 1 101 ? 3.360 -9.153 -5.453 1.00 93.81 101 LEU A O 1
ATOM 777 N N . VAL A 1 102 ? 4.376 -9.055 -7.465 1.00 95.25 102 VAL A N 1
ATOM 778 C CA . VAL A 1 102 ? 3.153 -8.878 -8.263 1.00 95.25 102 VAL A CA 1
ATOM 779 C C . VAL A 1 102 ? 2.222 -10.06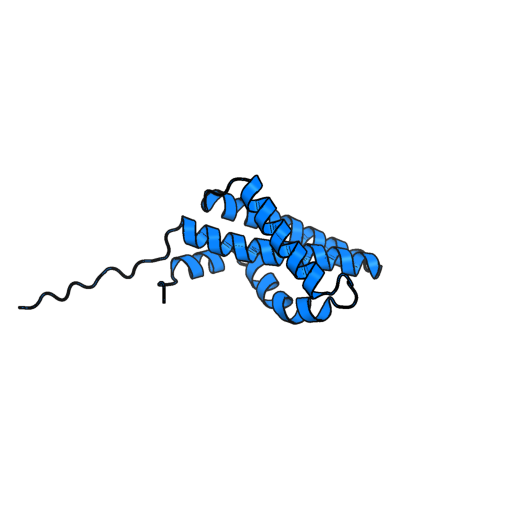9 -8.100 1.00 95.25 102 VAL A C 1
ATOM 781 O O . VAL A 1 102 ? 1.062 -9.868 -7.763 1.00 95.25 102 VAL A O 1
ATOM 784 N N . ASP A 1 103 ? 2.730 -11.293 -8.221 1.00 95.56 103 ASP A N 1
ATOM 785 C CA . ASP A 1 103 ? 1.904 -12.503 -8.101 1.00 95.56 103 ASP A CA 1
ATOM 786 C C . ASP A 1 103 ? 1.268 -12.646 -6.710 1.00 95.56 103 ASP A C 1
ATOM 788 O O . ASP A 1 103 ? 0.189 -13.209 -6.552 1.00 95.56 103 ASP A O 1
ATOM 792 N N . ARG A 1 104 ? 1.942 -12.138 -5.674 1.00 94.88 104 ARG A N 1
ATOM 793 C CA . ARG A 1 104 ? 1.489 -12.256 -4.285 1.00 94.88 104 ARG A CA 1
ATOM 794 C C . ARG A 1 104 ? 0.519 -11.152 -3.877 1.00 94.88 104 ARG A C 1
ATOM 796 O O . ARG A 1 104 ? -0.378 -11.395 -3.072 1.00 94.88 104 ARG A O 1
ATOM 803 N N . LEU A 1 105 ? 0.761 -9.932 -4.351 1.00 96.38 105 LEU A N 1
ATOM 804 C CA . LEU A 1 105 ? 0.101 -8.723 -3.855 1.00 96.38 105 LEU A CA 1
ATOM 805 C C . LEU A 1 105 ? -0.791 -8.051 -4.896 1.00 96.38 105 LEU A C 1
ATOM 807 O O . LEU A 1 105 ? -1.599 -7.216 -4.519 1.00 96.38 105 LEU A O 1
ATOM 811 N N . GLY A 1 106 ? -0.666 -8.382 -6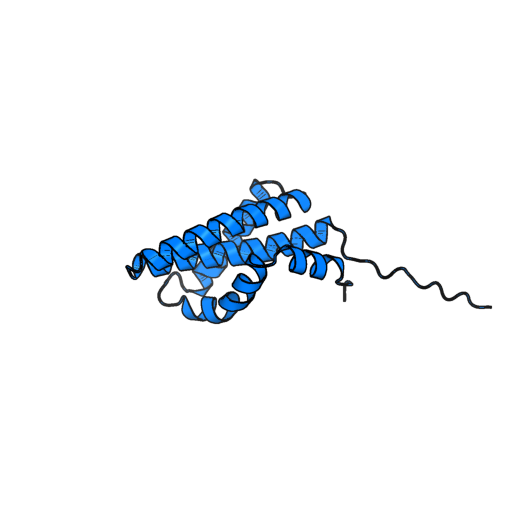.182 1.00 95.94 106 GLY A N 1
ATOM 812 C CA . GLY A 1 106 ? -1.352 -7.693 -7.275 1.00 95.94 106 GLY A CA 1
ATOM 813 C C . GLY A 1 106 ? -2.865 -7.653 -7.088 1.00 95.94 106 GLY A C 1
ATOM 814 O O . GLY A 1 106 ? -3.436 -6.568 -6.955 1.00 95.94 106 GLY A O 1
ATOM 815 N N . ASP A 1 107 ? -3.491 -8.825 -7.017 1.00 95.12 107 ASP A N 1
ATOM 816 C CA . ASP A 1 107 ? -4.947 -8.939 -6.888 1.00 95.12 107 ASP A CA 1
ATOM 817 C C . ASP A 1 107 ? -5.421 -8.442 -5.519 1.00 95.12 107 ASP A C 1
ATOM 819 O O . ASP A 1 107 ? -6.280 -7.569 -5.433 1.00 95.12 107 ASP A O 1
ATOM 823 N N . SER A 1 108 ? -4.782 -8.904 -4.439 1.00 95.06 108 SER A N 1
ATOM 824 C CA . SER A 1 108 ? -5.184 -8.551 -3.073 1.00 95.06 108 SER A CA 1
ATOM 825 C C . SER A 1 108 ? -5.067 -7.052 -2.779 1.00 95.06 108 SER A C 1
ATOM 827 O O . SER A 1 108 ? -5.943 -6.486 -2.123 1.00 95.06 108 SER A O 1
ATOM 829 N N . CYS A 1 109 ? -4.036 -6.378 -3.292 1.00 97.38 109 CYS A N 1
ATOM 830 C CA . CYS A 1 109 ? -3.908 -4.931 -3.159 1.00 97.38 109 CYS A CA 1
ATOM 831 C C . CYS A 1 109 ? -4.845 -4.157 -4.073 1.00 97.38 109 CYS A C 1
ATOM 833 O O . CYS A 1 109 ? -5.301 -3.082 -3.683 1.00 97.38 109 CYS A O 1
ATOM 835 N N . THR A 1 110 ? -5.150 -4.688 -5.256 1.00 95.56 110 THR A N 1
ATOM 836 C CA . THR A 1 110 ? -6.143 -4.079 -6.144 1.00 95.56 110 THR A CA 1
ATOM 837 C C . THR A 1 110 ? -7.519 -4.112 -5.488 1.00 95.56 110 THR A C 1
ATOM 839 O O . THR A 1 110 ? -8.160 -3.068 -5.372 1.00 95.56 110 THR A O 1
ATOM 842 N N . ASP A 1 111 ? -7.935 -5.267 -4.972 1.00 94.75 111 ASP A N 1
ATOM 843 C CA . ASP A 1 111 ? -9.212 -5.432 -4.276 1.00 94.75 111 ASP A CA 1
ATOM 844 C C . ASP A 1 111 ? -9.292 -4.539 -3.033 1.00 94.75 111 ASP A C 1
ATOM 846 O O . ASP A 1 111 ? -10.263 -3.803 -2.852 1.00 94.75 111 ASP A O 1
ATOM 850 N N . LEU A 1 112 ? -8.235 -4.528 -2.213 1.00 95.56 112 LEU A N 1
ATOM 851 C CA . LEU A 1 112 ? -8.184 -3.717 -0.998 1.00 95.56 112 LEU A CA 1
ATOM 852 C C . LEU A 1 112 ? -8.302 -2.216 -1.274 1.00 95.56 112 LEU A C 1
ATOM 854 O O . LEU A 1 112 ? -8.987 -1.507 -0.542 1.00 95.56 112 LEU A O 1
ATOM 858 N N . VAL A 1 113 ? -7.586 -1.707 -2.277 1.00 93.19 113 VAL A N 1
ATOM 859 C CA . VAL A 1 113 ? -7.580 -0.267 -2.575 1.00 93.19 113 VAL A CA 1
ATOM 860 C C . VAL A 1 113 ? -8.885 0.172 -3.237 1.00 93.19 113 VAL A C 1
ATOM 862 O O . VAL A 1 113 ? -9.278 1.327 -3.077 1.00 93.19 113 VAL A O 1
ATOM 865 N N . ASN A 1 114 ? -9.569 -0.734 -3.938 1.00 94.12 114 ASN A N 1
ATOM 866 C CA . ASN A 1 114 ? -10.875 -0.458 -4.528 1.00 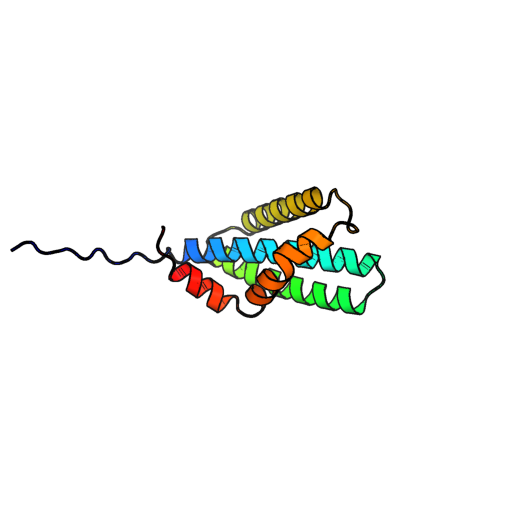94.12 114 ASN A CA 1
ATOM 867 C C . ASN A 1 114 ? -12.004 -0.438 -3.486 1.00 94.12 114 ASN A C 1
ATOM 869 O O . ASN A 1 114 ? -12.925 0.363 -3.633 1.00 94.12 114 ASN A O 1
ATOM 873 N N . ASP A 1 115 ? -11.936 -1.279 -2.447 1.00 94.31 115 ASP A N 1
ATOM 874 C CA . ASP A 1 115 ? -12.954 -1.332 -1.388 1.00 94.31 115 ASP A CA 1
ATOM 875 C C . ASP A 1 115 ? -12.347 -1.483 0.029 1.00 94.31 115 ASP A C 1
ATOM 877 O O . ASP A 1 115 ? -12.474 -2.524 0.692 1.00 94.31 115 ASP A O 1
ATOM 881 N N . PRO A 1 116 ? -11.680 -0.431 0.544 1.00 91.25 116 PRO A N 1
ATOM 882 C CA . PRO A 1 116 ? -11.099 -0.455 1.886 1.00 91.25 116 PRO A CA 1
ATOM 883 C C . PRO A 1 116 ? -12.169 -0.512 2.989 1.00 91.25 116 PRO A C 1
ATOM 885 O O . PRO A 1 116 ? -11.897 -0.992 4.093 1.00 91.25 116 PRO A O 1
ATOM 888 N N . GLU A 1 117 ? -13.393 -0.053 2.708 1.00 92.19 117 GLU A N 1
ATOM 889 C CA . GLU A 1 117 ? -14.511 -0.086 3.653 1.00 92.19 117 GLU A CA 1
ATOM 890 C C . GLU A 1 117 ? -15.055 -1.501 3.847 1.00 92.19 117 GLU A C 1
ATOM 892 O O . GLU A 1 117 ? -15.322 -1.906 4.982 1.00 92.19 117 GLU A O 1
ATOM 897 N N . ASP A 1 118 ? -15.210 -2.289 2.780 1.00 92.94 118 ASP A N 1
ATOM 898 C CA . ASP A 1 118 ? -15.561 -3.703 2.912 1.00 92.94 118 ASP A CA 1
ATOM 899 C C . ASP A 1 118 ? -14.490 -4.470 3.676 1.00 92.94 118 ASP A C 1
ATOM 901 O O . ASP A 1 118 ? -14.821 -5.238 4.588 1.00 92.94 118 ASP A O 1
ATOM 905 N N . ARG A 1 119 ? -13.209 -4.175 3.420 1.00 93.19 119 ARG A N 1
ATOM 906 C CA . ARG A 1 119 ? -12.128 -4.780 4.198 1.00 93.19 119 ARG A CA 1
ATOM 907 C C . ARG A 1 119 ? -12.189 -4.396 5.674 1.00 93.19 119 ARG A C 1
ATOM 909 O O . ARG A 1 119 ? -12.036 -5.264 6.535 1.00 93.19 119 ARG A O 1
ATOM 916 N N . LEU A 1 120 ? -12.465 -3.133 6.002 1.00 91.44 120 LEU A N 1
ATOM 917 C CA . LEU A 1 120 ? -12.671 -2.717 7.392 1.00 91.44 120 LEU A CA 1
ATOM 918 C C . LE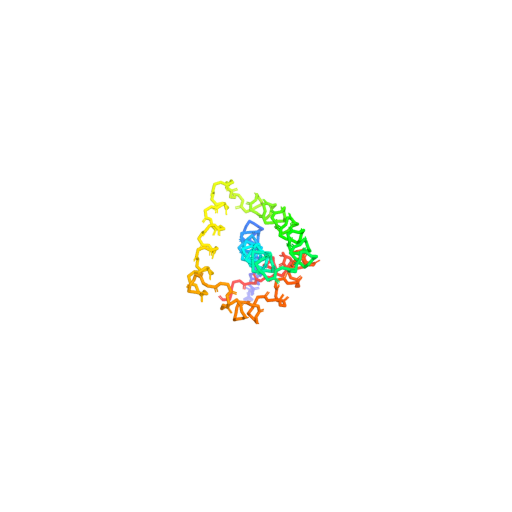U A 1 120 ? -13.830 -3.486 8.034 1.00 91.44 120 LEU A C 1
ATOM 920 O O . LEU A 1 120 ? -13.707 -3.984 9.154 1.00 91.44 120 LEU A O 1
ATOM 924 N N . ARG A 1 121 ? -14.952 -3.617 7.317 1.00 91.75 121 ARG A N 1
ATOM 925 C CA . ARG A 1 121 ? -16.120 -4.373 7.783 1.00 91.75 121 ARG A CA 1
ATOM 926 C C . ARG A 1 121 ? -15.794 -5.852 7.984 1.00 91.75 121 ARG A C 1
ATOM 928 O O . ARG A 1 121 ? -16.301 -6.447 8.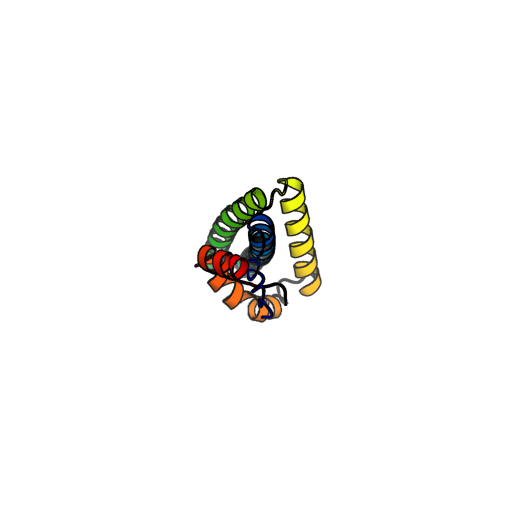931 1.00 91.75 121 ARG A O 1
ATOM 935 N N . TYR A 1 122 ? -14.948 -6.449 7.146 1.00 89.56 122 TYR A N 1
ATOM 936 C CA . TYR A 1 122 ? -14.430 -7.800 7.360 1.00 89.56 122 TYR A CA 1
ATOM 937 C C . TYR A 1 122 ? -13.685 -7.905 8.694 1.00 89.56 122 TYR A C 1
ATOM 939 O O . TYR A 1 122 ? -14.025 -8.768 9.503 1.00 89.56 122 TYR A O 1
ATOM 947 N N . TRP A 1 123 ? -12.749 -6.992 8.968 1.00 89.44 123 TRP A N 1
ATOM 948 C CA . TRP A 1 123 ? -12.015 -6.974 10.234 1.00 89.44 123 TRP A CA 1
ATOM 949 C C . TRP A 1 123 ? -12.941 -6.787 11.435 1.00 89.44 123 TRP A C 1
ATOM 951 O O . TRP A 1 123 ? -12.835 -7.532 12.400 1.00 89.44 123 TRP A O 1
ATOM 961 N N . LEU A 1 124 ? -13.914 -5.880 11.356 1.00 87.88 124 LEU A N 1
ATOM 962 C CA . LEU A 1 124 ? -14.906 -5.678 12.418 1.00 87.88 124 LEU A CA 1
ATOM 963 C C . LEU A 1 124 ? -15.747 -6.934 12.704 1.00 87.88 124 LEU A C 1
ATOM 965 O O . LEU A 1 124 ? -16.181 -7.139 13.834 1.00 87.88 124 LEU A O 1
ATOM 969 N N . ARG A 1 125 ? -15.978 -7.791 11.703 1.00 86.88 125 ARG A N 1
ATOM 970 C CA . ARG A 1 125 ? -16.750 -9.036 11.853 1.00 86.88 125 ARG A CA 1
ATOM 971 C C . ARG A 1 125 ? -15.910 -10.240 12.278 1.00 86.88 125 ARG A C 1
ATOM 973 O O . ARG A 1 125 ? -16.491 -11.256 12.659 1.00 86.88 125 ARG A O 1
ATOM 980 N N . MET A 1 126 ? -14.582 -10.172 12.185 1.00 72.94 126 MET A N 1
ATOM 981 C CA . MET A 1 126 ? -13.735 -11.325 12.473 1.00 72.94 126 MET A CA 1
ATOM 982 C C . MET A 1 126 ? -13.657 -11.561 13.980 1.00 72.94 126 MET A C 1
ATOM 984 O O . MET A 1 126 ? -13.164 -10.726 14.738 1.00 72.94 126 MET A O 1
ATOM 988 N N . GLN A 1 127 ? -14.162 -12.717 14.401 1.00 54.84 127 GLN A N 1
ATOM 989 C CA . GLN A 1 127 ? -13.977 -13.238 15.748 1.00 54.84 127 GLN A CA 1
ATOM 990 C C . GLN A 1 127 ? -12.536 -13.740 15.852 1.00 54.84 127 GLN A C 1
ATOM 992 O O . GLN A 1 127 ? -12.065 -14.437 14.951 1.00 54.84 127 GLN A O 1
ATOM 997 N N . SER A 1 128 ? -11.835 -13.374 16.925 1.00 43.19 128 SER A N 1
ATOM 998 C CA . SER A 1 128 ? -10.532 -13.948 17.267 1.00 43.19 128 SER A CA 1
ATOM 999 C C . SER A 1 128 ? -10.664 -15.472 17.300 1.00 43.19 128 SER A C 1
ATOM 1001 O O . SER A 1 128 ? -11.308 -16.005 18.204 1.00 43.19 128 SER A O 1
ATOM 1003 N N . SER A 1 129 ? -10.153 -16.121 16.251 1.00 41.59 129 SER A N 1
ATOM 1004 C CA . SER A 1 129 ? -10.100 -17.579 16.106 1.00 41.59 129 SER A CA 1
ATOM 1005 C C . SER A 1 129 ? -9.081 -18.182 17.061 1.00 41.59 129 SER A C 1
ATOM 1007 O O . SER A 1 129 ? -8.066 -17.496 17.330 1.00 41.59 129 SER A O 1
#

Radius of gyration: 17.71 Å; chains: 1; bounding box: 50×34×54 Å

Sequence (129 aa):
MLMLSAAPAASLPPERAAEALHGELAECLAFYRLLTEATARGEDEDLAIRYARIAAMTDRESRQAARHAGLTRREAQQRLDRIQGRMIAGIEGSFRNIGPLVDRLGDSCTDLVNDPEDRLRYWLRMQSS

Foldseek 3Di:
DDPPPPDPQAFDDLLVLLVVLLLLLLLLLLLLVLVLVLVVVVVNNVSSVVSVVLSVLSVVSSVVSCVSNVHDPVRSVVSSVVSNVVLCVVQVVDSVSSVVVCVVPVVVSVVCSVCVPVSSVVRRPDRPD

pLDDT: mean 89.96, std 14.12, range [41.59, 98.56]

Secondary structure (DSSP, 8-state):
----------PPPHHHHHHHHHHHHHHHHHHHHHHHHHHHHTT-HHHHHHHHHHHHHHHHHHHHHHHHTT--HHHHHHHHHHHHHHHHHHTTT-GGG-HHHHHHHHHHHHHHHH-HHHHHHHHHH----